Protein AF-A0AAW1VYG6-F1 (afdb_monomer)

Solvent-accessible surface area (backbone atoms only — not comparable to full-atom values): 9161 Å² total; per-residue (Å²): 131,72,66,64,63,58,52,51,53,51,52,50,54,52,51,53,52,52,50,55,51,51,51,52,52,52,52,52,50,51,49,54,49,52,49,48,55,53,50,61,70,65,59,76,84,79,87,82,57,69,70,41,44,26,28,38,59,60,80,78,83,71,94,65,103,61,84,87,72,86,50,67,44,64,78,25,36,27,68,44,74,46,96,87,47,39,30,31,33,32,31,88,90,73,77,43,76,45,81,42,58,48,86,50,46,41,84,53,77,79,78,84,76,74,89,82,67,82,88,76,84,82,69,95,68,80,89,72,80,78,76,87,74,80,80,81,76,83,73,87,76,134

Structure (mmCIF, N/CA/C/O backbone):
data_AF-A0AAW1VYG6-F1
#
_entry.id   AF-A0AAW1VYG6-F1
#
loop_
_atom_site.group_PDB
_atom_site.id
_atom_site.type_symbol
_atom_site.label_atom_id
_atom_site.label_alt_id
_atom_site.label_comp_id
_atom_site.label_asym_id
_atom_site.label_entity_id
_atom_site.label_seq_id
_atom_site.pdbx_PDB_ins_code
_atom_site.Cartn_x
_atom_site.Cartn_y
_atom_site.Cartn_z
_atom_site.occupancy
_atom_site.B_iso_or_equiv
_atom_site.auth_seq_id
_atom_site.auth_comp_id
_atom_site.auth_asym_id
_atom_site.auth_atom_id
_atom_site.pdbx_PDB_model_num
ATOM 1 N N . MET A 1 1 ? 36.679 12.808 -52.267 1.00 58.25 1 MET A N 1
ATOM 2 C CA . MET A 1 1 ? 36.062 12.408 -50.982 1.00 58.25 1 MET A CA 1
ATOM 3 C C . MET A 1 1 ? 34.863 11.535 -51.309 1.00 58.25 1 MET A C 1
ATOM 5 O O . MET A 1 1 ? 34.064 11.954 -52.135 1.00 58.25 1 MET A O 1
ATOM 9 N N . ASN A 1 2 ? 34.790 10.317 -50.770 1.00 72.44 2 ASN A N 1
ATOM 10 C CA . ASN A 1 2 ? 33.754 9.347 -51.134 1.00 72.44 2 ASN A CA 1
ATOM 11 C C . ASN A 1 2 ? 32.490 9.611 -50.296 1.00 72.44 2 ASN A C 1
ATOM 13 O O . ASN A 1 2 ? 32.411 9.189 -49.144 1.00 72.44 2 ASN A O 1
ATOM 17 N N . MET A 1 3 ? 31.574 10.424 -50.830 1.00 75.06 3 MET A N 1
ATOM 18 C CA . MET A 1 3 ? 30.418 10.941 -50.082 1.00 75.06 3 MET A CA 1
ATOM 19 C C . MET A 1 3 ? 29.417 9.847 -49.688 1.00 75.06 3 MET A C 1
ATOM 21 O O . MET A 1 3 ? 28.780 9.965 -48.642 1.00 75.06 3 MET A O 1
ATOM 25 N N . ASP A 1 4 ? 29.339 8.766 -50.462 1.00 81.69 4 ASP A N 1
ATOM 26 C CA . ASP A 1 4 ? 28.385 7.677 -50.233 1.00 81.69 4 ASP A CA 1
ATOM 27 C C . ASP A 1 4 ? 28.747 6.855 -48.985 1.00 81.69 4 ASP A C 1
ATOM 29 O O . ASP A 1 4 ? 27.894 6.606 -48.133 1.00 81.69 4 ASP A O 1
ATOM 33 N N . ALA A 1 5 ? 30.038 6.563 -48.784 1.00 87.19 5 ALA A N 1
ATOM 34 C CA . ALA A 1 5 ? 30.531 5.846 -47.603 1.00 87.19 5 ALA A CA 1
ATOM 35 C C . ALA A 1 5 ? 30.259 6.605 -46.287 1.00 87.19 5 ALA A C 1
ATOM 37 O O . ALA A 1 5 ? 29.929 6.007 -45.263 1.00 87.19 5 ALA A O 1
ATOM 38 N N . ALA A 1 6 ? 30.348 7.940 -46.310 1.00 86.88 6 ALA A N 1
ATOM 39 C CA . ALA A 1 6 ? 30.023 8.772 -45.151 1.00 86.88 6 ALA A CA 1
ATOM 40 C C . ALA A 1 6 ? 28.515 8.762 -44.827 1.00 86.88 6 ALA A C 1
ATOM 42 O O . ALA A 1 6 ? 28.128 8.857 -43.659 1.00 86.88 6 ALA A O 1
ATOM 43 N N . GLY A 1 7 ? 27.661 8.639 -45.849 1.00 90.25 7 GLY A N 1
ATOM 44 C CA . GLY A 1 7 ? 26.214 8.489 -45.688 1.00 90.25 7 GLY A CA 1
ATOM 45 C C . GLY A 1 7 ? 25.833 7.146 -45.061 1.00 90.25 7 GLY A C 1
ATOM 46 O O . GLY A 1 7 ? 25.035 7.112 -44.121 1.00 90.25 7 GLY A O 1
ATOM 47 N N . GLU A 1 8 ? 26.448 6.057 -45.524 1.00 91.25 8 GLU A N 1
ATOM 48 C CA . GLU A 1 8 ? 26.250 4.713 -44.967 1.00 91.25 8 GLU A CA 1
ATOM 49 C C . GLU A 1 8 ? 26.691 4.630 -43.503 1.00 91.25 8 GLU A C 1
ATOM 51 O O . GLU A 1 8 ? 25.931 4.153 -42.658 1.00 91.25 8 GLU A O 1
ATOM 56 N N . GLN A 1 9 ? 27.862 5.184 -43.171 1.00 91.06 9 GLN A N 1
ATOM 57 C CA . GLN A 1 9 ? 28.352 5.224 -41.793 1.00 91.06 9 GLN A CA 1
ATOM 58 C C . GLN A 1 9 ? 27.391 5.980 -40.861 1.00 91.06 9 GLN A C 1
ATOM 60 O O . GLN A 1 9 ? 27.106 5.514 -39.759 1.00 91.06 9 GLN A O 1
ATOM 65 N N . ARG A 1 10 ? 26.833 7.115 -41.304 1.00 92.38 10 ARG A N 1
ATOM 66 C CA . ARG A 1 10 ? 25.835 7.861 -40.519 1.00 92.38 10 ARG A CA 1
ATOM 67 C C . ARG A 1 10 ? 24.559 7.048 -40.301 1.00 92.38 10 ARG A C 1
ATOM 69 O O . ARG A 1 10 ? 23.988 7.094 -39.215 1.00 92.38 10 ARG A O 1
ATOM 76 N N . LYS A 1 11 ? 24.102 6.314 -41.319 1.00 94.00 11 LYS A N 1
ATOM 77 C CA . LYS A 1 11 ? 22.914 5.456 -41.212 1.00 94.00 11 LYS A CA 1
ATOM 78 C C . LYS A 1 11 ? 23.128 4.328 -40.199 1.00 94.00 11 LYS A C 1
ATOM 80 O O . LYS A 1 11 ? 22.225 4.061 -39.412 1.00 94.00 11 LYS A O 1
ATOM 85 N N . LEU A 1 12 ? 24.315 3.720 -40.187 1.00 94.12 12 LEU A N 1
ATOM 86 C CA . LEU A 1 12 ? 24.685 2.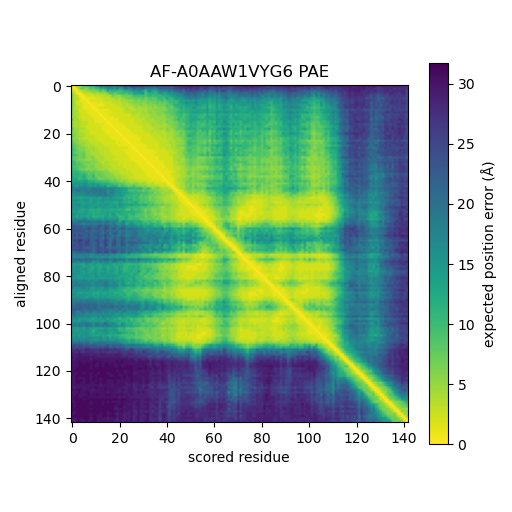704 -39.197 1.00 94.12 12 LEU A CA 1
ATOM 87 C C . LEU A 1 12 ? 24.680 3.279 -37.775 1.00 94.12 12 LEU A C 1
ATOM 89 O O . LEU A 1 12 ? 24.022 2.720 -36.906 1.00 94.12 12 LEU A O 1
ATOM 93 N N . GLN A 1 13 ? 25.291 4.449 -37.565 1.00 93.75 13 GLN A N 1
ATOM 94 C CA . GLN A 1 13 ? 25.298 5.122 -36.258 1.00 93.75 13 GLN A CA 1
ATOM 95 C C . GLN A 1 13 ? 23.889 5.442 -35.739 1.00 93.75 13 GLN A C 1
ATOM 97 O O . GLN A 1 13 ? 23.619 5.308 -34.549 1.00 93.75 13 GLN A O 1
ATOM 102 N N . LEU A 1 14 ? 22.974 5.869 -36.616 1.00 95.38 14 LEU A N 1
ATOM 103 C CA . LEU A 1 14 ? 21.582 6.120 -36.228 1.00 95.38 14 LEU A CA 1
ATOM 104 C C . LEU A 1 14 ? 20.860 4.830 -35.823 1.00 95.38 14 LEU A C 1
ATOM 106 O O . LEU A 1 14 ? 20.111 4.838 -34.850 1.00 95.38 14 LEU A O 1
ATOM 110 N N . ASN A 1 15 ? 21.111 3.731 -36.536 1.00 95.56 15 ASN A N 1
ATOM 111 C CA . ASN A 1 15 ? 20.522 2.434 -36.217 1.00 95.56 15 ASN A CA 1
ATOM 112 C C . ASN A 1 15 ? 21.045 1.886 -34.878 1.00 95.56 15 ASN A C 1
ATOM 114 O O . ASN A 1 15 ? 20.259 1.398 -34.073 1.00 95.56 15 ASN A O 1
ATOM 118 N N . GLU A 1 16 ? 22.345 2.037 -34.608 1.00 94.50 16 GLU A N 1
ATOM 119 C CA . GLU A 1 16 ? 22.951 1.689 -33.314 1.00 94.50 16 GLU A CA 1
ATOM 120 C C . GLU A 1 16 ? 22.322 2.486 -32.160 1.00 94.50 16 GLU A C 1
ATOM 122 O O . GLU A 1 16 ? 22.005 1.926 -31.112 1.00 94.50 16 GLU A O 1
ATOM 127 N N . LEU A 1 17 ? 22.088 3.792 -32.345 1.00 96.19 17 LEU A N 1
ATOM 128 C CA . LEU A 1 17 ? 21.421 4.618 -31.334 1.00 96.19 17 LEU A CA 1
ATOM 129 C C . LEU A 1 17 ? 19.989 4.147 -31.058 1.00 96.19 17 LEU A C 1
ATOM 131 O O . LEU A 1 17 ? 19.572 4.096 -29.899 1.00 96.19 17 LEU A O 1
ATOM 135 N N . GLU A 1 18 ? 19.238 3.800 -32.101 1.00 95.50 18 GLU A N 1
ATOM 136 C CA . GLU A 1 18 ? 17.866 3.312 -31.952 1.00 95.50 18 GLU A CA 1
ATOM 137 C C . GLU A 1 18 ? 17.814 1.956 -31.234 1.00 95.50 18 GLU A C 1
ATOM 139 O O . GLU A 1 18 ? 16.968 1.753 -30.360 1.00 95.50 18 GLU A O 1
ATOM 144 N N . GLU A 1 19 ? 18.764 1.063 -31.512 1.00 96.19 19 GLU A N 1
ATOM 145 C CA . GLU A 1 19 ? 18.915 -0.210 -30.802 1.00 96.19 19 GLU A CA 1
ATOM 146 C C . GLU A 1 19 ? 19.204 0.006 -29.307 1.00 96.19 19 GLU A C 1
ATOM 148 O O . GLU A 1 19 ? 18.484 -0.525 -28.459 1.00 96.19 19 GLU A O 1
ATOM 153 N N . ILE A 1 20 ? 20.148 0.892 -28.967 1.00 96.25 20 ILE A N 1
ATOM 154 C CA . ILE A 1 20 ? 20.466 1.243 -27.570 1.00 96.25 20 ILE A CA 1
ATOM 155 C C . ILE A 1 20 ? 19.235 1.799 -26.837 1.00 96.25 20 ILE A C 1
ATOM 157 O O . ILE A 1 20 ? 18.992 1.481 -25.667 1.00 96.25 20 ILE A O 1
ATOM 161 N N . HIS A 1 21 ? 18.447 2.644 -27.505 1.00 97.56 21 HIS A N 1
ATOM 162 C CA . HIS A 1 21 ? 17.220 3.190 -26.930 1.00 97.56 21 HIS A CA 1
ATOM 163 C C . HIS A 1 21 ? 16.191 2.087 -26.662 1.00 97.56 21 HIS A C 1
ATOM 165 O O . HIS A 1 21 ? 15.628 2.024 -25.563 1.00 97.56 21 HIS A O 1
ATOM 171 N N . ASN A 1 22 ? 15.965 1.206 -27.636 1.00 97.06 22 ASN A N 1
ATOM 172 C CA . ASN A 1 22 ? 15.024 0.096 -27.512 1.00 97.06 22 ASN A CA 1
ATOM 173 C C . ASN A 1 22 ? 15.425 -0.857 -26.381 1.00 97.06 22 ASN A C 1
ATOM 175 O O . ASN A 1 22 ? 14.587 -1.191 -25.537 1.00 97.06 22 ASN A O 1
ATOM 179 N N . ASP A 1 23 ? 16.709 -1.188 -26.276 1.00 97.00 23 ASP A N 1
ATOM 180 C CA . ASP A 1 23 ? 17.246 -2.020 -25.199 1.00 97.00 23 ASP A CA 1
ATOM 181 C C . ASP A 1 23 ? 17.041 -1.391 -23.818 1.00 97.00 23 ASP A C 1
ATOM 183 O O . ASP A 1 23 ? 16.659 -2.075 -22.859 1.00 97.00 23 ASP A O 1
ATOM 187 N N . ALA A 1 24 ? 17.244 -0.076 -23.697 1.00 97.56 24 ALA A N 1
ATOM 188 C CA . ALA A 1 24 ? 17.004 0.649 -22.453 1.00 97.56 24 ALA A CA 1
ATOM 189 C C . ALA A 1 24 ? 15.516 0.625 -22.056 1.00 97.56 24 ALA A C 1
ATOM 191 O O . ALA A 1 24 ? 15.187 0.420 -20.877 1.00 97.56 24 ALA A O 1
ATOM 192 N N . TYR A 1 25 ? 14.605 0.797 -23.018 1.00 97.31 25 TYR A N 1
ATOM 193 C CA . TYR A 1 25 ? 13.163 0.727 -22.771 1.00 97.31 25 TYR A CA 1
ATOM 194 C C . TYR A 1 25 ? 12.715 -0.676 -22.364 1.00 97.31 25 TYR A C 1
ATOM 196 O O . TYR A 1 25 ? 12.001 -0.817 -21.363 1.00 97.31 25 TYR A O 1
ATOM 204 N N . GLU A 1 26 ? 13.162 -1.704 -23.082 1.00 97.19 26 GLU A N 1
ATOM 205 C CA . GLU A 1 26 ? 12.860 -3.102 -22.773 1.00 97.19 26 GLU A CA 1
ATOM 206 C C . GLU A 1 26 ? 13.409 -3.494 -21.395 1.00 97.19 26 GLU A C 1
ATOM 208 O O . GLU A 1 26 ? 12.669 -3.997 -20.542 1.00 97.19 26 GLU A O 1
ATOM 213 N N . SER A 1 27 ? 14.660 -3.138 -21.098 1.00 97.06 27 SER A N 1
ATOM 214 C CA . SER A 1 27 ? 15.279 -3.374 -19.787 1.00 97.06 27 SER A CA 1
ATOM 215 C C . SER A 1 27 ? 14.521 -2.680 -18.649 1.00 97.06 27 SER A C 1
ATOM 217 O O . SER A 1 27 ? 14.264 -3.282 -17.599 1.00 97.06 27 SER A O 1
ATOM 219 N N . SER A 1 28 ? 14.103 -1.427 -18.853 1.00 97.38 28 SER A N 1
ATOM 220 C CA . SER A 1 28 ? 13.296 -0.672 -17.885 1.00 97.38 2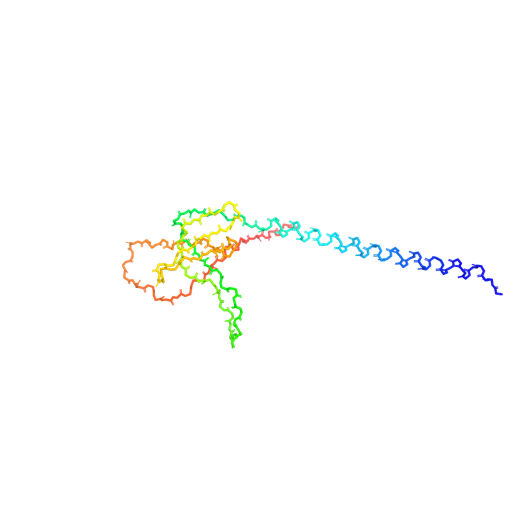8 SER A CA 1
ATOM 221 C C . SER A 1 28 ? 11.925 -1.314 -17.659 1.00 97.38 28 SER A C 1
ATOM 223 O O . SER A 1 28 ? 11.473 -1.432 -16.512 1.00 97.38 28 SER A O 1
ATOM 225 N N . ARG A 1 29 ? 11.268 -1.769 -18.734 1.00 97.75 29 ARG A N 1
ATOM 226 C CA . ARG A 1 29 ? 9.973 -2.460 -18.672 1.00 97.75 29 ARG A CA 1
ATOM 227 C C . ARG A 1 29 ? 10.089 -3.752 -17.868 1.00 97.75 29 ARG A C 1
ATOM 229 O O . ARG A 1 29 ? 9.337 -3.932 -16.907 1.00 97.75 29 ARG A O 1
ATOM 236 N N . ILE A 1 30 ? 11.089 -4.574 -18.180 1.00 97.25 30 ILE A N 1
ATOM 237 C CA . ILE A 1 30 ? 11.372 -5.835 -17.484 1.00 97.25 30 ILE A CA 1
ATOM 238 C C . ILE A 1 30 ? 11.656 -5.587 -15.998 1.00 97.25 30 ILE A C 1
ATOM 240 O O . ILE A 1 30 ? 11.134 -6.300 -15.139 1.00 97.25 30 ILE A O 1
ATOM 244 N N . TYR A 1 31 ? 12.458 -4.575 -15.661 1.00 96.88 31 TYR A N 1
ATOM 245 C CA . TYR A 1 31 ? 12.768 -4.261 -14.265 1.00 96.88 31 TYR A CA 1
ATOM 246 C C . TYR A 1 31 ? 11.517 -3.868 -13.466 1.00 96.88 31 TYR A C 1
ATOM 248 O O . TYR A 1 31 ? 11.292 -4.375 -12.360 1.00 96.88 31 TYR A O 1
ATOM 256 N N . LYS A 1 32 ? 10.675 -2.993 -14.029 1.00 97.25 32 LYS A N 1
ATOM 257 C CA . LYS A 1 32 ? 9.412 -2.571 -13.403 1.00 97.25 32 LYS A CA 1
ATOM 258 C C . LYS A 1 32 ? 8.469 -3.752 -13.211 1.00 97.25 32 LYS A C 1
ATOM 260 O O . LYS A 1 32 ? 7.881 -3.889 -12.139 1.00 97.25 32 LYS A O 1
ATOM 265 N N . GLU A 1 33 ? 8.361 -4.621 -14.208 1.00 97.31 33 GLU A N 1
ATOM 266 C CA . GLU A 1 33 ? 7.512 -5.808 -14.142 1.00 97.31 33 GLU A CA 1
ATOM 267 C C . GLU A 1 33 ? 7.999 -6.801 -13.082 1.00 97.31 33 GLU A C 1
ATOM 269 O O . GLU A 1 33 ? 7.224 -7.195 -12.209 1.00 97.31 33 GLU A O 1
ATOM 274 N N . LYS A 1 34 ? 9.297 -7.129 -13.068 1.00 96.81 34 LYS A N 1
ATOM 275 C CA . LYS A 1 34 ? 9.900 -7.997 -12.041 1.00 96.81 34 LYS A CA 1
ATOM 276 C C . LYS A 1 34 ? 9.681 -7.440 -10.637 1.00 96.81 34 LYS A C 1
ATOM 278 O O . LYS A 1 34 ? 9.297 -8.180 -9.730 1.00 96.81 34 LYS A O 1
ATOM 283 N N . THR A 1 35 ? 9.877 -6.133 -10.471 1.00 95.69 35 THR A N 1
ATOM 284 C CA . THR A 1 35 ? 9.672 -5.445 -9.192 1.00 95.69 35 THR A CA 1
ATOM 285 C C . THR A 1 35 ? 8.208 -5.496 -8.764 1.00 95.69 35 THR A C 1
ATOM 287 O O . THR A 1 35 ? 7.931 -5.796 -7.605 1.00 95.69 35 THR A O 1
ATOM 290 N N . LYS A 1 36 ? 7.264 -5.269 -9.687 1.00 96.25 36 LYS A N 1
ATOM 291 C CA . LYS A 1 36 ? 5.824 -5.377 -9.423 1.00 96.25 36 LYS A CA 1
ATOM 292 C C . LYS A 1 36 ? 5.444 -6.793 -8.995 1.00 96.25 36 LYS A C 1
ATOM 294 O O . LYS A 1 36 ? 4.824 -6.961 -7.953 1.00 96.25 36 LYS A O 1
ATOM 299 N N . VAL A 1 37 ? 5.874 -7.812 -9.739 1.00 95.56 37 VAL A N 1
ATOM 300 C CA . VAL A 1 37 ? 5.587 -9.219 -9.415 1.00 95.56 37 VAL A CA 1
ATOM 301 C C . VAL A 1 37 ? 6.152 -9.592 -8.045 1.00 95.56 37 VAL A C 1
ATOM 303 O O . VAL A 1 37 ? 5.482 -10.260 -7.260 1.00 95.56 37 VAL A O 1
ATOM 306 N N . PHE A 1 38 ? 7.377 -9.166 -7.736 1.00 94.44 38 PHE A N 1
ATOM 307 C CA . PHE A 1 38 ? 7.979 -9.399 -6.425 1.00 94.44 38 PHE A CA 1
ATOM 308 C C . PHE A 1 38 ? 7.219 -8.672 -5.308 1.00 94.44 38 PHE A C 1
ATOM 310 O O . PHE A 1 38 ? 6.932 -9.270 -4.272 1.00 94.44 38 PHE A O 1
ATOM 317 N N . HIS A 1 39 ? 6.845 -7.411 -5.531 1.00 90.56 39 HIS A N 1
ATOM 318 C CA . HIS A 1 39 ? 6.042 -6.636 -4.592 1.00 90.56 39 HIS A CA 1
ATOM 319 C C . HIS A 1 39 ? 4.697 -7.314 -4.317 1.00 90.56 39 HIS A C 1
ATOM 321 O O . HIS A 1 39 ? 4.390 -7.586 -3.159 1.00 90.56 39 HIS A O 1
ATOM 327 N N . ASP A 1 40 ? 3.952 -7.667 -5.364 1.00 90.00 40 ASP A N 1
ATOM 328 C CA . ASP A 1 40 ? 2.630 -8.288 -5.266 1.00 90.00 40 ASP A CA 1
ATOM 329 C C . ASP A 1 40 ? 2.689 -9.642 -4.543 1.00 90.00 40 ASP A C 1
ATOM 331 O O . ASP A 1 40 ? 1.817 -9.946 -3.727 1.00 90.00 40 ASP A O 1
ATOM 335 N N . LYS A 1 41 ? 3.757 -10.427 -4.758 1.00 90.31 41 LYS A N 1
ATOM 336 C CA . LYS A 1 41 ? 4.014 -11.674 -4.014 1.00 90.31 41 LYS A CA 1
ATOM 337 C C . LYS A 1 41 ? 4.243 -11.442 -2.517 1.00 90.31 41 LYS A C 1
ATOM 339 O O . LYS A 1 41 ? 3.888 -12.300 -1.714 1.00 90.31 41 LYS A O 1
ATOM 344 N N . MET A 1 42 ? 4.836 -10.312 -2.129 1.00 85.94 42 MET A N 1
ATOM 345 C CA . MET A 1 42 ? 5.101 -9.973 -0.725 1.00 85.94 42 MET A CA 1
ATOM 346 C C . MET A 1 42 ? 3.910 -9.326 -0.007 1.00 85.94 42 MET A C 1
ATOM 348 O O . MET A 1 42 ? 3.950 -9.181 1.220 1.00 85.94 42 MET A O 1
ATOM 352 N N . ILE A 1 43 ? 2.854 -8.920 -0.721 1.00 83.12 43 ILE A N 1
ATOM 353 C CA . ILE A 1 43 ? 1.656 -8.357 -0.090 1.00 83.12 43 ILE A CA 1
ATOM 354 C C . ILE A 1 43 ? 0.946 -9.466 0.697 1.00 83.12 43 ILE A C 1
ATOM 356 O O . ILE A 1 43 ? 0.207 -10.289 0.158 1.00 83.12 43 ILE A O 1
ATOM 360 N N . LEU A 1 44 ? 1.144 -9.465 2.017 1.00 80.69 44 LEU A N 1
ATOM 361 C CA . LEU A 1 44 ? 0.440 -10.365 2.924 1.00 80.69 44 LEU A CA 1
ATOM 362 C C . LEU A 1 44 ? -1.044 -9.990 2.983 1.00 80.69 44 LEU A C 1
ATOM 364 O O . LEU A 1 44 ? -1.411 -8.911 3.461 1.00 80.69 44 LEU A O 1
ATOM 368 N N . ARG A 1 45 ? -1.907 -10.908 2.534 1.00 79.94 45 ARG A N 1
ATOM 369 C CA . ARG A 1 45 ? -3.360 -10.778 2.681 1.00 79.94 45 ARG A CA 1
ATOM 370 C C . ARG A 1 45 ? -3.723 -10.923 4.155 1.00 79.94 45 ARG A C 1
ATOM 372 O O . ARG A 1 45 ? -3.516 -11.972 4.756 1.00 79.94 45 ARG A O 1
ATOM 379 N N . LYS A 1 46 ? -4.255 -9.852 4.739 1.00 84.00 46 LYS A N 1
ATOM 380 C CA . LYS A 1 46 ? -4.753 -9.841 6.116 1.00 84.00 46 LYS A CA 1
ATOM 381 C C . LYS A 1 46 ? -6.252 -10.101 6.082 1.00 84.00 46 LYS A C 1
ATOM 383 O O . LYS A 1 46 ? -6.989 -9.325 5.479 1.00 84.00 46 LYS A O 1
ATOM 388 N N . THR A 1 47 ? -6.690 -11.177 6.718 1.00 87.1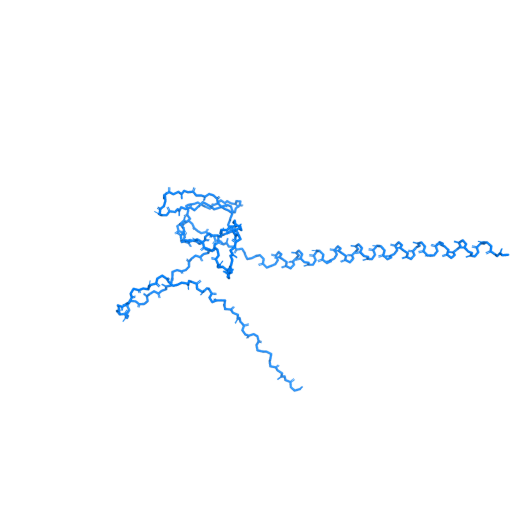2 47 THR A N 1
ATOM 389 C CA . THR A 1 47 ? -8.108 -11.437 6.973 1.00 87.12 47 THR A CA 1
ATOM 390 C C . THR A 1 47 ? -8.474 -10.850 8.325 1.00 87.12 47 THR A C 1
ATOM 392 O O . THR A 1 47 ? -7.760 -11.055 9.307 1.00 87.12 47 THR A O 1
ATOM 395 N N . PHE A 1 48 ? -9.574 -10.111 8.364 1.00 89.62 48 PHE A N 1
ATOM 396 C CA . PHE A 1 48 ? -10.070 -9.469 9.570 1.00 89.62 48 PHE A CA 1
ATOM 397 C C . PHE A 1 48 ? -11.452 -10.012 9.906 1.00 89.62 48 PHE A C 1
ATOM 399 O O . PHE A 1 48 ? -12.261 -10.231 9.004 1.00 89.62 48 PHE A O 1
ATOM 406 N N . VAL A 1 49 ? -11.711 -10.205 11.196 1.00 91.19 49 VAL A N 1
ATOM 407 C CA . VAL A 1 49 ? -13.009 -10.653 11.713 1.00 91.19 49 VAL A CA 1
ATOM 408 C C . VAL A 1 49 ? -13.620 -9.535 12.555 1.00 91.19 49 VAL A C 1
ATOM 410 O O . VAL A 1 49 ? -12.903 -8.782 13.219 1.00 91.19 49 VAL A O 1
ATOM 413 N N . VAL A 1 50 ? -14.945 -9.407 12.518 1.00 93.31 50 VAL A N 1
ATOM 414 C CA . VAL A 1 50 ? -15.682 -8.481 13.389 1.00 93.31 50 VAL A CA 1
ATOM 415 C C . VAL A 1 50 ? -15.423 -8.838 14.858 1.00 93.31 50 VAL A C 1
ATOM 417 O O . VAL A 1 50 ? -15.370 -10.011 15.216 1.00 93.31 50 VAL A O 1
ATOM 420 N N . GLY A 1 51 ? -15.202 -7.831 15.703 1.00 91.50 51 GLY A N 1
ATOM 421 C CA . GLY A 1 51 ? -14.835 -7.993 17.114 1.00 91.50 51 GLY A CA 1
ATOM 422 C C . GLY A 1 51 ? -13.333 -8.168 17.376 1.00 91.50 51 GLY A C 1
ATOM 423 O O . GLY A 1 51 ? -12.904 -8.151 18.528 1.00 91.50 51 GLY A O 1
ATOM 424 N N . GLN A 1 52 ? -12.498 -8.294 16.339 1.00 91.94 52 GLN A N 1
ATOM 425 C CA . GLN A 1 52 ? -11.050 -8.435 16.507 1.00 91.94 52 GLN A CA 1
ATOM 426 C C . GLN A 1 52 ? -10.390 -7.112 16.930 1.00 91.94 52 GLN A C 1
ATOM 428 O O . GLN A 1 52 ? -10.698 -6.050 16.384 1.00 91.94 52 GLN A O 1
ATOM 433 N N . LYS A 1 53 ? -9.414 -7.183 17.849 1.00 92.69 53 LYS A N 1
ATOM 434 C CA . LYS A 1 53 ? -8.563 -6.041 18.218 1.00 92.69 53 LYS A CA 1
ATOM 435 C C . LYS A 1 53 ? -7.452 -5.818 17.187 1.00 92.69 53 LYS A C 1
ATOM 437 O O . LYS A 1 53 ? -6.725 -6.742 16.813 1.00 92.69 53 LYS A O 1
ATOM 442 N N . VAL A 1 54 ? -7.275 -4.574 16.753 1.00 92.88 54 VAL A N 1
ATOM 443 C CA . VAL A 1 54 ? -6.282 -4.174 15.746 1.00 92.88 54 VAL A CA 1
ATOM 444 C C . VAL A 1 54 ? -5.569 -2.879 16.109 1.00 92.88 54 VAL A C 1
ATOM 446 O O . VAL A 1 54 ? -6.128 -2.008 16.760 1.00 92.88 54 VAL A O 1
ATOM 449 N N . LEU A 1 55 ? -4.330 -2.738 15.646 1.00 92.50 55 LEU A N 1
ATOM 450 C CA . LEU A 1 55 ? -3.549 -1.507 15.705 1.00 92.50 55 LEU A CA 1
ATOM 451 C C . LEU A 1 55 ? -3.687 -0.723 14.399 1.00 92.50 55 LEU A C 1
ATOM 453 O O . LEU A 1 55 ? -3.599 -1.304 13.313 1.00 92.50 55 LEU A O 1
ATOM 457 N N . LEU A 1 56 ? -3.803 0.602 14.498 1.00 92.25 56 LEU A N 1
ATOM 458 C CA . LEU A 1 56 ? -3.881 1.508 13.349 1.00 92.25 56 LEU A CA 1
ATOM 459 C C . LEU A 1 56 ? -2.547 2.221 13.094 1.00 92.25 56 LEU A C 1
ATOM 461 O O . LEU A 1 56 ? -1.952 2.797 14.003 1.00 92.25 56 LEU A O 1
ATOM 465 N N . PHE A 1 57 ? -2.102 2.276 11.839 1.00 89.88 57 PHE A N 1
ATOM 466 C CA . PHE A 1 57 ? -0.926 3.060 11.457 1.00 89.88 57 PHE A CA 1
ATOM 467 C C . PHE A 1 57 ? -1.237 4.556 11.247 1.00 89.88 57 PHE A C 1
ATOM 469 O O . PHE A 1 57 ? -2.048 4.929 10.384 1.00 89.88 57 PHE A O 1
ATOM 476 N N . HIS A 1 58 ? -0.539 5.438 11.973 1.00 86.81 58 HIS A N 1
ATOM 477 C CA . HIS A 1 58 ? -0.638 6.892 11.806 1.00 86.81 58 HIS A CA 1
ATOM 478 C C . HIS A 1 58 ? 0.312 7.418 10.714 1.00 86.81 58 HIS A C 1
ATOM 480 O O . HIS A 1 58 ? 1.520 7.544 10.923 1.00 86.81 58 HIS 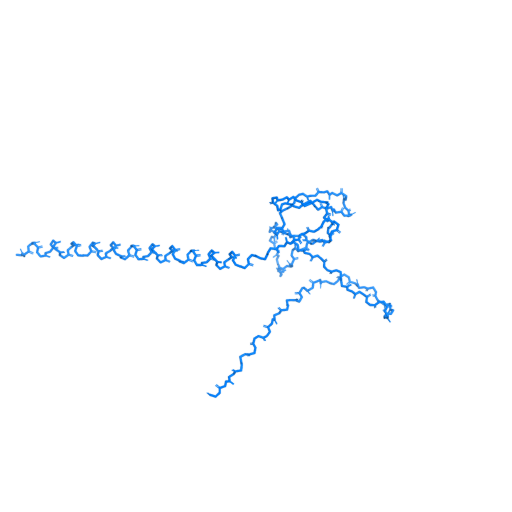A O 1
ATOM 486 N N . SER A 1 59 ? -0.240 7.771 9.547 1.00 79.44 59 SER A N 1
ATOM 487 C CA . SER A 1 59 ? 0.537 8.174 8.364 1.00 79.44 59 SER A CA 1
ATOM 488 C C . SER A 1 59 ? 1.121 9.589 8.422 1.00 79.44 59 SER A C 1
ATOM 490 O O . SER A 1 59 ? 2.079 9.867 7.709 1.00 79.44 59 SER A O 1
ATOM 492 N N . ARG A 1 60 ? 0.585 10.501 9.249 1.00 79.12 60 ARG A N 1
ATOM 493 C CA . ARG A 1 60 ? 1.004 11.915 9.232 1.00 79.12 60 ARG A CA 1
ATOM 494 C C . ARG A 1 60 ? 2.439 12.053 9.738 1.00 79.12 60 ARG A C 1
ATOM 496 O O . ARG A 1 60 ? 2.724 11.813 10.914 1.00 79.12 60 ARG A O 1
ATOM 503 N N . LEU A 1 61 ? 3.361 12.421 8.852 1.00 68.38 61 LEU A N 1
ATOM 504 C CA . LEU A 1 61 ? 4.743 12.741 9.195 1.00 68.38 61 LEU A CA 1
ATOM 505 C C . LEU A 1 61 ? 4.763 14.039 10.008 1.00 68.38 61 LEU A C 1
ATOM 507 O O . LEU A 1 61 ? 4.458 15.104 9.490 1.00 68.38 61 LEU A O 1
ATOM 511 N N . LYS A 1 62 ? 5.095 13.942 11.297 1.00 70.19 62 LYS A N 1
ATOM 512 C CA . LYS A 1 62 ? 5.578 15.087 12.068 1.00 70.19 62 LYS A CA 1
ATOM 513 C C . LYS A 1 62 ? 7.101 15.015 12.055 1.00 70.19 62 LYS A C 1
ATOM 515 O O . LYS A 1 62 ? 7.646 13.927 12.262 1.00 70.19 62 LYS A O 1
ATOM 520 N N . LEU A 1 63 ? 7.761 16.130 11.753 1.00 73.00 63 LEU A N 1
ATOM 521 C CA . LEU A 1 63 ? 9.210 16.250 11.871 1.00 73.00 63 LEU A CA 1
ATOM 522 C C . LEU A 1 63 ? 9.543 16.161 13.365 1.00 73.00 63 LEU A C 1
ATOM 524 O O . LEU A 1 63 ? 9.096 16.997 14.145 1.00 73.00 63 LEU A O 1
ATOM 528 N N . PHE A 1 64 ? 10.235 15.100 13.779 1.00 69.94 64 PHE A N 1
ATOM 529 C CA . PHE A 1 64 ? 10.658 14.917 15.166 1.00 69.94 64 PHE A CA 1
ATOM 530 C C . PHE A 1 64 ? 12.173 15.145 15.251 1.00 69.94 64 PHE A C 1
ATOM 532 O O . PHE A 1 64 ? 12.890 14.545 14.451 1.00 69.94 64 PHE A O 1
ATOM 539 N N . PRO A 1 65 ? 12.682 15.932 16.217 1.00 77.12 65 PRO A N 1
ATOM 540 C CA . PRO A 1 65 ? 14.117 16.201 16.378 1.00 77.12 65 PRO A CA 1
ATOM 541 C C . PRO A 1 65 ? 14.900 15.018 16.998 1.00 77.12 65 PRO A C 1
ATOM 543 O O . PRO A 1 65 ? 15.919 15.213 17.647 1.00 77.12 65 PRO A O 1
ATOM 546 N N . GLY A 1 66 ? 14.421 13.778 16.847 1.00 81.38 66 GLY A N 1
ATOM 547 C CA . GLY A 1 66 ? 14.993 12.589 17.486 1.00 81.38 66 GLY A CA 1
ATOM 548 C C . GLY A 1 66 ? 14.634 11.287 16.767 1.00 81.38 66 GLY A C 1
ATOM 549 O O . GLY A 1 66 ? 14.136 11.294 15.641 1.00 81.38 66 GLY A O 1
ATOM 550 N N . LYS A 1 67 ? 14.875 10.138 17.414 1.00 79.50 67 LYS A N 1
ATOM 551 C CA . LYS A 1 67 ? 14.671 8.813 16.801 1.00 79.50 67 LYS A CA 1
ATOM 552 C C . LYS A 1 67 ? 13.203 8.576 16.426 1.00 79.50 67 LYS A C 1
ATOM 554 O O . LYS A 1 67 ? 12.295 8.764 17.238 1.00 79.50 67 LYS A O 1
ATOM 559 N N . LEU A 1 68 ? 12.977 8.089 15.205 1.00 71.81 68 LEU A N 1
ATOM 560 C CA . LEU A 1 68 ? 11.651 7.736 14.702 1.00 71.81 68 LEU A CA 1
ATOM 561 C C . LEU A 1 68 ? 11.031 6.629 15.575 1.00 71.81 68 LEU A C 1
ATOM 563 O O . LEU A 1 68 ? 11.547 5.514 15.638 1.00 71.81 68 LEU A O 1
ATOM 567 N N . ARG A 1 69 ? 9.916 6.925 16.254 1.00 71.81 69 ARG A N 1
ATOM 568 C CA . ARG A 1 69 ? 9.142 5.914 16.995 1.00 71.81 69 ARG A CA 1
ATOM 569 C C . ARG A 1 69 ? 8.163 5.190 16.070 1.00 71.81 69 ARG A C 1
ATOM 571 O O . ARG A 1 69 ? 7.683 5.764 15.090 1.00 71.81 69 ARG A O 1
ATOM 578 N N . SER A 1 70 ? 7.852 3.934 16.397 1.00 71.31 70 SER A N 1
ATOM 579 C CA . SER A 1 70 ? 6.809 3.164 15.715 1.00 71.31 70 SER A CA 1
ATOM 580 C C . SER A 1 70 ? 5.456 3.873 15.850 1.00 71.31 70 SER A C 1
ATOM 582 O O . SER A 1 70 ? 5.087 4.357 16.917 1.00 71.31 70 SER A O 1
ATOM 584 N N . ARG A 1 71 ? 4.723 3.979 14.737 1.00 83.44 71 ARG A N 1
ATOM 585 C CA . ARG A 1 71 ? 3.526 4.836 14.604 1.00 83.44 71 ARG A CA 1
ATOM 586 C C . ARG A 1 71 ? 2.212 4.063 14.703 1.00 83.44 71 ARG A C 1
ATOM 588 O O . ARG A 1 71 ? 1.198 4.480 14.145 1.00 83.44 71 ARG A O 1
ATOM 595 N N . TRP A 1 72 ? 2.253 2.913 15.364 1.00 90.62 72 TRP A N 1
ATOM 596 C CA . TRP A 1 72 ? 1.074 2.100 15.620 1.00 90.62 72 TRP A CA 1
ATOM 597 C C . TRP A 1 72 ? 0.333 2.679 16.818 1.00 90.62 72 TRP A C 1
ATOM 599 O O . TRP A 1 72 ? 0.886 2.804 17.909 1.00 90.62 72 TRP A O 1
ATOM 609 N N . VAL A 1 73 ? -0.907 3.076 16.586 1.00 87.62 73 VAL A N 1
ATOM 610 C CA . VAL A 1 73 ? -1.806 3.629 17.590 1.00 87.62 73 VAL A CA 1
ATOM 611 C C . VAL A 1 73 ? -2.753 2.521 18.009 1.00 87.62 73 VAL A C 1
ATOM 613 O O . VAL A 1 73 ? -3.295 1.881 17.118 1.00 87.62 73 VAL A O 1
ATOM 616 N N . GLY A 1 74 ? -2.902 2.361 19.331 1.00 85.38 74 GLY A N 1
ATOM 617 C CA . GLY A 1 74 ? -4.014 1.773 20.095 1.00 85.38 74 GLY A CA 1
ATOM 618 C C . GLY A 1 74 ? -4.648 0.453 19.628 1.00 85.38 74 GLY A C 1
ATOM 619 O O . GLY A 1 74 ? -4.775 0.213 18.438 1.00 85.38 74 GLY A O 1
ATOM 620 N N . PRO A 1 75 ? -5.129 -0.395 20.550 1.00 90.81 75 PRO A N 1
ATOM 621 C CA . PRO A 1 75 ? -6.092 -1.417 20.174 1.00 90.81 75 PRO A CA 1
ATOM 622 C C . PRO A 1 75 ? -7.427 -0.741 19.830 1.00 90.81 75 PRO A C 1
ATOM 624 O O . PRO A 1 75 ? -7.958 0.042 20.617 1.00 90.81 75 PRO A O 1
ATOM 627 N N . PHE A 1 76 ? -7.936 -1.031 18.643 1.00 92.88 76 PHE A N 1
ATOM 628 C CA . PHE A 1 76 ? -9.273 -0.680 18.177 1.00 92.88 76 PHE A CA 1
ATOM 629 C C . PHE A 1 76 ? -10.045 -1.963 17.903 1.00 92.88 76 PHE A C 1
ATOM 631 O O . PHE A 1 76 ? -9.439 -2.959 17.508 1.00 92.88 76 PHE A O 1
ATOM 638 N N . VAL A 1 77 ? -11.361 -1.938 18.074 1.00 94.06 77 VAL A N 1
ATOM 639 C CA . VAL A 1 77 ? -12.221 -3.092 17.788 1.00 94.06 77 VAL A CA 1
ATOM 640 C C . VAL A 1 77 ? -12.792 -2.947 16.387 1.00 94.06 77 VAL A C 1
ATOM 642 O O . VAL A 1 77 ? -13.234 -1.866 16.004 1.00 94.06 77 VAL A O 1
ATOM 645 N N . ILE A 1 78 ? -12.768 -4.016 15.597 1.00 94.62 78 ILE A N 1
ATOM 646 C CA . ILE A 1 78 ? -13.398 -4.015 14.275 1.00 94.62 78 ILE A CA 1
ATOM 647 C C . ILE A 1 78 ? -14.912 -4.140 14.430 1.00 94.62 78 ILE A C 1
ATOM 649 O O . ILE A 1 78 ? -15.391 -5.109 15.014 1.00 94.62 78 ILE A O 1
ATOM 653 N N . THR A 1 79 ? -15.655 -3.198 13.858 1.00 95.06 79 THR A N 1
ATOM 654 C CA . THR A 1 79 ? -17.125 -3.214 13.851 1.00 95.06 79 THR A CA 1
ATOM 655 C C . THR A 1 79 ? -17.656 -3.882 12.591 1.00 95.06 79 THR A C 1
ATOM 657 O O . THR A 1 79 ? -18.471 -4.787 12.684 1.00 95.06 79 THR A O 1
ATOM 660 N N . ASN A 1 80 ? -17.154 -3.489 11.417 1.00 93.88 80 ASN A N 1
ATOM 661 C CA . ASN A 1 80 ? -17.585 -4.036 10.130 1.00 93.88 80 ASN A CA 1
ATOM 662 C C . ASN A 1 80 ? -16.390 -4.241 9.195 1.00 93.88 80 ASN A C 1
ATOM 664 O O . ASN A 1 80 ? -15.446 -3.444 9.174 1.00 93.88 80 ASN A O 1
ATOM 668 N N . VAL A 1 81 ? -16.457 -5.292 8.377 1.00 93.00 81 VAL A N 1
ATOM 669 C CA . VAL A 1 81 ? -15.486 -5.573 7.313 1.00 93.00 81 VAL A CA 1
ATOM 670 C C . VAL A 1 81 ? -16.219 -5.557 5.985 1.00 93.00 81 VAL A C 1
ATOM 672 O O . VAL A 1 81 ? -17.171 -6.305 5.781 1.00 93.00 81 VAL A O 1
ATOM 675 N N . TYR A 1 82 ? -15.768 -4.705 5.073 1.00 91.94 82 TYR A N 1
ATOM 676 C CA . TYR A 1 82 ? -16.372 -4.592 3.758 1.00 91.94 82 TYR A CA 1
ATOM 677 C C . TYR A 1 82 ? -15.658 -5.481 2.730 1.00 91.94 82 TYR A C 1
ATOM 679 O O . TYR A 1 82 ? -14.432 -5.620 2.789 1.00 91.94 82 TYR A O 1
ATOM 687 N N . PRO A 1 83 ? -16.371 -5.993 1.707 1.00 87.00 83 PRO A N 1
ATOM 688 C CA . PRO A 1 83 ? -15.774 -6.841 0.670 1.00 87.00 83 PRO A CA 1
ATOM 689 C C . PRO A 1 83 ? -14.693 -6.122 -0.155 1.00 87.00 83 PRO A C 1
ATOM 691 O O . PRO A 1 83 ? -13.788 -6.760 -0.679 1.00 87.00 83 PRO A O 1
ATOM 694 N N . HIS A 1 84 ? -14.729 -4.785 -0.219 1.00 85.69 84 HIS A N 1
ATOM 695 C CA . HIS A 1 84 ? -13.720 -3.961 -0.895 1.00 85.69 84 HIS A CA 1
ATOM 696 C C . HIS A 1 84 ? -12.447 -3.711 -0.058 1.00 85.69 84 HIS A C 1
ATOM 698 O O . HIS A 1 84 ? -11.600 -2.910 -0.452 1.00 85.69 84 HIS A O 1
ATOM 704 N N . GLY A 1 85 ? -12.303 -4.344 1.114 1.00 85.50 85 GLY A N 1
ATOM 705 C CA . GLY A 1 85 ? -11.099 -4.254 1.951 1.00 85.50 85 GLY A CA 1
ATOM 706 C C . GLY A 1 85 ? -11.018 -3.023 2.862 1.00 85.50 85 GLY A C 1
ATOM 707 O O . GLY A 1 85 ? -10.008 -2.825 3.548 1.00 85.50 85 GLY A O 1
ATOM 708 N N . ALA A 1 86 ? -12.066 -2.194 2.904 1.00 91.25 86 ALA A N 1
ATOM 709 C CA . ALA A 1 86 ? -12.212 -1.213 3.972 1.00 91.25 86 ALA A CA 1
ATOM 710 C C . ALA A 1 86 ? -12.715 -1.895 5.247 1.00 91.25 86 ALA A C 1
ATOM 712 O O . ALA A 1 86 ? -13.504 -2.839 5.203 1.00 91.25 86 ALA A O 1
ATOM 713 N N . VAL A 1 87 ? -12.272 -1.380 6.384 1.00 94.25 87 VAL A N 1
ATOM 714 C CA . VAL A 1 87 ? -12.611 -1.886 7.709 1.00 94.25 87 VAL A CA 1
ATOM 715 C C . VAL A 1 87 ? -13.053 -0.707 8.563 1.00 94.25 87 VAL A C 1
ATOM 717 O O . VAL A 1 87 ? -12.377 0.325 8.606 1.00 94.25 87 VAL A O 1
ATOM 720 N N . GLU A 1 88 ? -14.191 -0.854 9.227 1.00 95.50 88 GLU A N 1
ATOM 721 C CA . GLU A 1 88 ? -14.631 0.073 10.261 1.00 95.50 88 GLU A CA 1
ATOM 722 C C . GLU A 1 88 ? -14.065 -0.347 11.605 1.00 95.50 88 GLU A C 1
ATOM 724 O O . GLU A 1 88 ? -14.225 -1.489 12.037 1.00 95.50 88 GLU A O 1
ATOM 729 N N . ILE A 1 89 ? -13.394 0.598 12.249 1.00 94.62 89 ILE A N 1
ATOM 730 C CA . ILE A 1 89 ? -12.796 0.423 13.563 1.00 94.62 89 ILE A CA 1
ATOM 731 C C . ILE A 1 89 ? -13.449 1.372 14.560 1.00 94.62 89 ILE A C 1
ATOM 733 O O . ILE A 1 89 ? -13.693 2.540 14.252 1.00 94.62 89 ILE A O 1
ATOM 737 N N . HIS A 1 90 ? 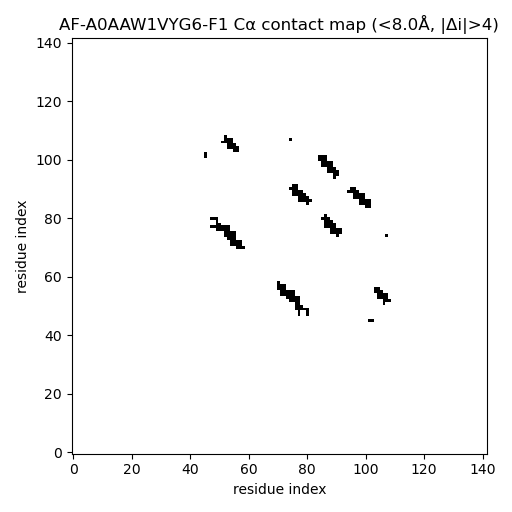-13.682 0.878 15.766 1.00 94.94 90 HIS A N 1
ATOM 738 C CA . HIS A 1 90 ? -14.216 1.625 16.895 1.00 94.94 90 HIS A CA 1
ATOM 739 C C . HIS A 1 90 ? -13.136 1.836 17.959 1.00 94.94 90 HIS A C 1
ATOM 741 O O . HIS A 1 90 ? -12.316 0.955 18.240 1.00 94.94 90 HIS A O 1
ATOM 747 N N . SER A 1 91 ? -13.108 3.049 18.509 1.00 92.38 91 SER A N 1
ATOM 748 C CA . SER A 1 91 ? -12.224 3.441 19.604 1.00 92.38 91 SER A CA 1
ATOM 749 C C . SER A 1 91 ? -12.982 3.443 20.924 1.00 92.38 91 SER A C 1
ATOM 751 O O . SER A 1 91 ? -13.749 4.369 21.176 1.00 92.38 91 SER A O 1
ATOM 753 N N . GLU A 1 92 ? -12.668 2.510 21.823 1.00 85.88 92 GLU A N 1
ATOM 754 C CA . GLU A 1 92 ? -13.253 2.459 23.175 1.00 85.88 92 GLU A CA 1
ATOM 755 C C . GLU A 1 92 ? -13.027 3.756 23.975 1.00 85.88 92 GLU A C 1
ATOM 757 O O . GLU A 1 92 ? -13.826 4.127 24.825 1.00 85.88 92 GLU A O 1
ATOM 762 N N . LYS A 1 93 ? -11.940 4.488 23.696 1.00 85.00 93 LYS A N 1
ATOM 763 C CA . LYS A 1 93 ? -11.557 5.686 24.466 1.00 85.00 93 LYS A CA 1
ATOM 764 C C . LYS A 1 93 ? -12.293 6.957 24.070 1.00 85.00 93 LYS A C 1
ATOM 766 O O . LYS A 1 93 ? -12.292 7.922 24.822 1.00 85.00 93 LYS A O 1
ATOM 771 N N . THR A 1 94 ? -12.763 7.029 22.832 1.00 84.69 94 THR A N 1
ATOM 772 C CA . THR A 1 94 ? -13.317 8.268 22.255 1.00 84.69 94 THR A CA 1
ATOM 773 C C . THR A 1 94 ? -14.711 8.040 21.692 1.00 84.69 94 THR A C 1
ATOM 775 O O . THR A 1 94 ? -15.311 8.987 21.203 1.00 84.69 94 THR A O 1
ATOM 778 N N . ASP A 1 95 ? -15.179 6.791 21.720 1.00 88.69 95 ASP A N 1
ATOM 779 C CA . ASP A 1 95 ? -16.439 6.332 21.144 1.00 88.69 95 ASP A CA 1
ATOM 780 C C . ASP A 1 95 ? -16.634 6.769 19.681 1.00 88.69 95 ASP A C 1
ATOM 782 O O . ASP A 1 95 ? -17.713 7.120 19.221 1.00 88.69 95 ASP A O 1
ATOM 786 N N . LYS A 1 96 ? -15.529 6.807 18.927 1.00 88.94 96 LYS A N 1
ATOM 787 C CA . LYS A 1 96 ? -15.517 7.212 17.517 1.00 88.94 96 LYS A CA 1
ATOM 788 C C . LYS A 1 96 ? -15.310 6.005 16.624 1.00 88.94 96 LYS A C 1
ATOM 790 O O . LYS A 1 96 ? -14.418 5.191 16.878 1.00 88.94 96 LYS A O 1
ATOM 795 N N . VAL A 1 97 ? -16.084 5.963 15.545 1.00 92.75 97 VAL A N 1
ATOM 796 C CA . VAL A 1 97 ? -15.949 4.989 14.463 1.00 92.75 97 VAL A CA 1
ATOM 797 C C . VAL A 1 97 ? -15.187 5.626 13.305 1.00 92.75 97 VAL A C 1
ATOM 799 O O . VAL A 1 97 ? -15.466 6.756 12.904 1.00 92.75 97 VAL A O 1
ATOM 802 N N . PHE A 1 98 ? -14.210 4.904 12.761 1.00 90.75 98 PHE A N 1
ATOM 803 C CA . PHE A 1 98 ? -13.428 5.334 11.607 1.00 90.75 98 PHE A CA 1
ATOM 804 C C . PHE A 1 98 ? -13.433 4.256 10.534 1.00 90.75 98 PHE A C 1
ATOM 806 O O . PHE A 1 98 ? -13.189 3.086 10.820 1.00 90.75 98 PHE A O 1
ATOM 813 N N . LYS A 1 99 ? -13.608 4.664 9.277 1.00 93.94 99 LYS A N 1
ATOM 814 C CA . LYS A 1 99 ? -13.416 3.791 8.119 1.00 93.94 99 LYS A CA 1
ATOM 815 C C . LYS A 1 99 ? -11.975 3.904 7.628 1.00 93.94 99 LYS A C 1
ATOM 817 O O . LYS A 1 99 ? -11.519 4.988 7.259 1.00 93.94 99 LYS A O 1
ATOM 822 N N . VAL A 1 100 ? -11.243 2.795 7.631 1.00 91.56 100 VAL A N 1
ATOM 823 C CA . VAL A 1 100 ? -9.827 2.741 7.239 1.00 91.56 100 VAL A CA 1
ATOM 824 C C . VAL A 1 100 ? -9.574 1.615 6.241 1.00 91.56 100 VAL A C 1
ATOM 826 O O . VAL A 1 100 ? -10.319 0.646 6.161 1.00 91.56 100 VAL A O 1
ATOM 829 N N . ASN A 1 101 ? -8.502 1.728 5.457 1.00 90.88 101 ASN A N 1
ATOM 830 C CA . ASN A 1 101 ? -8.064 0.641 4.582 1.00 90.88 101 ASN A CA 1
ATOM 831 C C . ASN A 1 101 ? -7.383 -0.459 5.421 1.00 90.88 101 ASN A C 1
ATOM 833 O O . ASN A 1 101 ? -6.493 -0.148 6.222 1.00 90.88 101 ASN A O 1
ATOM 837 N N . GLY A 1 102 ? -7.749 -1.728 5.205 1.00 88.00 102 GLY A N 1
ATOM 838 C CA . GLY A 1 102 ? -7.187 -2.883 5.913 1.00 88.00 102 GLY A CA 1
ATOM 839 C C . GLY A 1 102 ? -5.659 -3.009 5.830 1.00 88.00 102 GLY A C 1
ATOM 840 O O . GLY A 1 102 ? -5.032 -3.519 6.759 1.00 88.00 102 GLY A O 1
ATOM 841 N N . HIS A 1 103 ? -5.012 -2.459 4.794 1.00 87.12 103 HIS A N 1
ATOM 842 C CA . HIS A 1 103 ? -3.545 -2.425 4.704 1.00 87.12 103 HIS A CA 1
ATOM 843 C C . HIS A 1 103 ? -2.918 -1.702 5.915 1.00 87.12 103 HIS A C 1
ATOM 845 O O . HIS A 1 103 ? -1.906 -2.148 6.467 1.00 87.12 103 HIS A O 1
ATOM 851 N N . ARG A 1 104 ? -3.564 -0.636 6.404 1.00 89.56 104 ARG A N 1
ATOM 852 C CA . ARG A 1 104 ? -3.085 0.193 7.524 1.00 89.56 104 ARG A CA 1
ATOM 853 C C . ARG A 1 104 ? -3.357 -0.410 8.902 1.00 89.56 104 ARG A C 1
ATOM 855 O O . ARG A 1 104 ? -2.997 0.211 9.904 1.00 89.56 104 ARG A O 1
ATOM 862 N N . LEU A 1 105 ? -3.990 -1.579 8.950 1.00 91.25 105 LEU A N 1
ATOM 863 C CA . LEU A 1 105 ? -4.310 -2.293 10.174 1.00 91.25 105 LEU A CA 1
ATOM 864 C C . LEU A 1 105 ? -3.325 -3.433 10.419 1.00 91.25 105 LEU A C 1
ATOM 866 O O . LEU A 1 105 ? -2.812 -4.066 9.489 1.00 91.25 105 LEU A O 1
ATOM 870 N N . LYS A 1 106 ? -3.056 -3.709 11.690 1.00 91.12 106 LYS A N 1
ATOM 871 C CA . LYS A 1 106 ? -2.267 -4.862 12.127 1.00 91.12 106 LYS A CA 1
ATOM 872 C C . LYS A 1 106 ? -3.017 -5.588 13.246 1.00 91.12 106 LYS A C 1
ATOM 874 O O . LYS A 1 106 ? -3.389 -4.916 14.203 1.00 91.12 106 LYS A O 1
ATOM 879 N N . PRO A 1 107 ? -3.216 -6.917 13.163 1.00 90.69 107 PRO A N 1
ATOM 880 C CA . PRO A 1 107 ? -3.788 -7.690 14.262 1.00 90.69 107 PRO A CA 1
ATOM 881 C C . PRO A 1 107 ? -3.042 -7.435 15.571 1.00 90.69 107 PRO A C 1
ATOM 883 O O . PRO A 1 107 ? -1.805 -7.455 15.601 1.00 90.69 107 PRO A O 1
ATOM 886 N N . PHE A 1 108 ? -3.795 -7.148 16.629 1.00 90.25 108 PHE A N 1
ATOM 887 C CA . PHE A 1 108 ? -3.257 -7.039 17.973 1.00 90.25 108 PHE A CA 1
ATOM 888 C C . PHE A 1 108 ? -3.393 -8.398 18.655 1.00 90.25 108 PHE A C 1
ATOM 890 O O . PHE A 1 108 ? -4.495 -8.926 18.771 1.00 90.25 108 PHE A O 1
ATOM 897 N N . TYR A 1 109 ? -2.268 -8.956 19.087 1.00 85.56 109 TYR A N 1
ATOM 898 C CA . TYR A 1 109 ? -2.247 -10.154 19.913 1.00 85.56 109 TYR A CA 1
ATOM 899 C C . TYR A 1 109 ? -2.012 -9.701 21.345 1.00 85.56 109 TYR A C 1
ATOM 901 O O . TYR A 1 109 ? -0.988 -9.073 21.630 1.00 85.56 109 TYR A O 1
ATOM 909 N N . GLU A 1 110 ? -2.977 -9.968 22.220 1.00 82.25 110 GLU A N 1
ATOM 910 C CA . GLU A 1 110 ? -2.770 -9.756 23.645 1.00 82.25 110 GLU A CA 1
ATOM 911 C C . GLU A 1 110 ? -1.630 -10.672 24.105 1.00 82.25 110 GLU A C 1
ATOM 913 O O . GLU A 1 110 ? -1.643 -11.867 23.792 1.00 82.25 110 GLU A O 1
ATOM 918 N N . PRO A 1 111 ? -0.602 -10.136 24.784 1.00 76.69 111 PRO A N 1
ATOM 919 C CA . PRO A 1 111 ? 0.383 -10.992 25.417 1.00 76.69 111 PRO A CA 1
ATOM 920 C C . PRO A 1 111 ? -0.353 -11.842 26.455 1.00 76.69 111 PRO A C 1
ATOM 922 O O . PRO A 1 111 ? -1.018 -11.298 27.333 1.00 76.69 111 PRO A O 1
ATOM 925 N N . PHE A 1 112 ? -0.259 -13.167 26.328 1.00 56.66 112 PHE A N 1
ATOM 926 C CA . PHE A 1 112 ? -0.743 -14.090 27.348 1.00 56.66 112 PHE A CA 1
ATOM 927 C C . PHE A 1 112 ? -0.074 -13.729 28.678 1.00 56.66 112 PHE A C 1
ATOM 929 O O . PHE A 1 112 ? 1.134 -13.898 28.845 1.00 56.66 112 PHE A O 1
ATOM 936 N N . CYS A 1 113 ? -0.855 -13.196 29.612 1.00 55.56 113 CYS A N 1
ATOM 937 C CA . CYS A 1 113 ? -0.445 -13.083 31.000 1.00 55.56 113 CYS A CA 1
ATOM 938 C C . CYS A 1 113 ? -0.788 -14.411 31.677 1.00 55.56 113 CYS A C 1
ATOM 940 O O . CYS A 1 113 ? -1.931 -14.619 32.080 1.00 55.56 113 CYS A O 1
ATOM 942 N N . ASP A 1 114 ? 0.189 -15.311 31.799 1.00 47.00 114 ASP A N 1
ATOM 943 C CA . ASP A 1 114 ? 0.058 -16.467 32.686 1.00 47.00 114 ASP A CA 1
ATOM 944 C C . ASP A 1 114 ? -0.082 -15.955 34.126 1.00 47.00 114 ASP A C 1
ATOM 946 O O . ASP A 1 114 ? 0.881 -15.518 34.759 1.00 47.00 114 ASP A O 1
ATOM 950 N N . ALA A 1 115 ? -1.304 -16.001 34.653 1.00 50.81 115 ALA A N 1
ATOM 951 C CA . ALA A 1 115 ? -1.672 -15.557 35.996 1.00 50.81 115 ALA A CA 1
ATOM 952 C C . ALA A 1 115 ? -1.161 -16.495 37.116 1.00 50.81 115 ALA A C 1
ATOM 954 O O . ALA A 1 115 ? -1.879 -16.782 38.070 1.00 50.81 115 ALA A O 1
ATOM 955 N N . ARG A 1 116 ? 0.082 -16.986 37.017 1.00 47.03 116 ARG A N 1
ATOM 956 C CA . ARG A 1 116 ? 0.762 -17.738 38.092 1.00 47.03 116 ARG A CA 1
ATOM 957 C C . ARG A 1 116 ? 1.903 -16.985 38.769 1.00 47.03 116 ARG A C 1
ATOM 959 O O . ARG A 1 116 ? 2.441 -17.484 39.750 1.00 47.03 116 ARG A O 1
ATOM 966 N N . CYS A 1 117 ? 2.247 -15.781 38.322 1.00 41.81 117 CYS A N 1
ATOM 967 C CA . CYS A 1 117 ? 3.229 -14.953 39.018 1.00 41.81 117 CYS A CA 1
ATOM 968 C C . CYS A 1 117 ? 2.574 -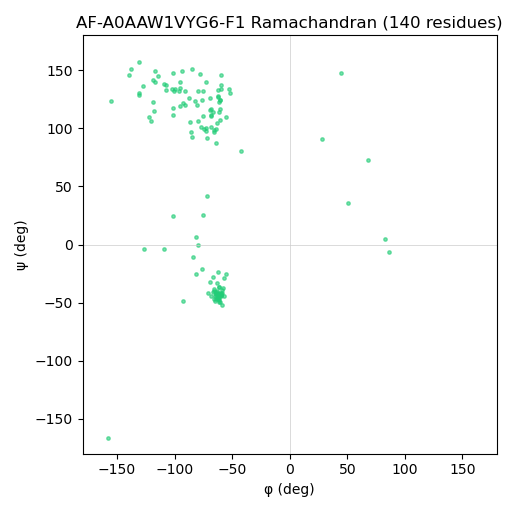13.638 39.436 1.00 41.81 117 CYS A C 1
ATOM 970 O O . CYS A 1 117 ? 2.261 -12.785 38.609 1.00 41.81 117 CYS A O 1
ATOM 972 N N . GLY A 1 118 ? 2.304 -13.523 40.736 1.00 44.59 118 GLY A N 1
ATOM 973 C CA . GLY A 1 118 ? 1.687 -12.351 41.336 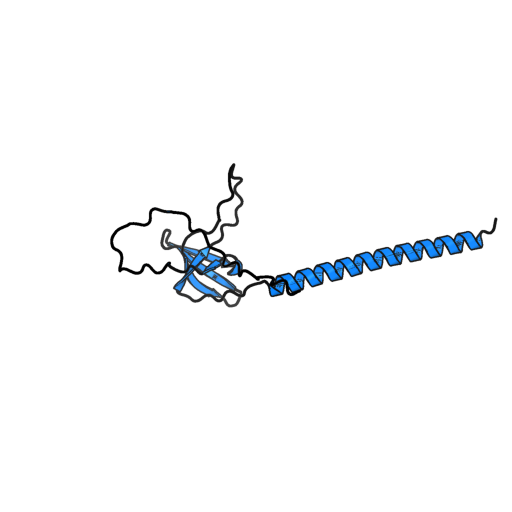1.00 44.59 118 GLY A CA 1
ATOM 974 C C . GLY A 1 118 ? 2.510 -11.078 41.137 1.00 44.59 118 GLY A C 1
ATOM 975 O O . GLY A 1 118 ? 3.736 -11.095 41.164 1.00 44.59 118 GLY A O 1
ATOM 976 N N . GLY A 1 119 ? 1.790 -9.967 40.981 1.00 46.53 119 GLY A N 1
ATOM 977 C CA . GLY A 1 119 ? 2.232 -8.646 41.417 1.00 46.53 119 GLY A CA 1
ATOM 978 C C . GLY A 1 119 ? 3.415 -8.021 40.681 1.00 46.53 119 GLY A C 1
ATOM 979 O O . GLY A 1 119 ? 4.469 -7.818 41.267 1.00 46.53 119 GLY A O 1
ATOM 980 N N . SER A 1 120 ? 3.213 -7.567 39.446 1.00 35.22 120 SER A N 1
ATOM 981 C CA . SER A 1 120 ? 3.778 -6.277 39.024 1.00 35.22 120 SER A CA 1
ATOM 982 C C . SER A 1 120 ? 2.952 -5.709 37.875 1.00 35.22 120 SER A C 1
ATOM 984 O O . SER A 1 120 ? 2.715 -6.355 36.857 1.00 35.22 120 SER A O 1
ATOM 986 N N . THR A 1 121 ? 2.448 -4.493 38.063 1.00 42.12 121 THR A N 1
ATOM 987 C CA . THR A 1 121 ? 1.802 -3.727 37.000 1.00 42.12 121 THR A CA 1
ATOM 988 C C . THR A 1 121 ? 2.838 -3.455 35.905 1.00 42.12 121 THR A C 1
ATOM 990 O O . THR A 1 121 ? 3.906 -2.914 36.209 1.00 42.12 121 THR A O 1
ATOM 993 N N . PRO A 1 122 ? 2.580 -3.782 34.624 1.00 42.31 122 PRO A N 1
ATOM 994 C CA . PRO A 1 122 ? 3.502 -3.407 33.568 1.00 42.31 122 PRO A CA 1
ATOM 995 C C . PRO A 1 122 ? 3.372 -1.900 33.362 1.00 42.31 122 PRO A C 1
ATOM 997 O O . PRO A 1 122 ? 2.432 -1.400 32.737 1.00 42.31 122 PRO A O 1
ATOM 1000 N N . SER A 1 123 ? 4.320 -1.158 33.929 1.00 37.66 123 SER A N 1
ATOM 1001 C CA . SER A 1 123 ? 4.539 0.235 33.586 1.00 37.66 123 SER A CA 1
ATOM 1002 C C . SER A 1 123 ? 4.693 0.340 32.069 1.00 37.66 123 SER A C 1
ATOM 1004 O O . SER A 1 123 ? 5.353 -0.467 31.416 1.00 37.66 123 SER A O 1
ATOM 1006 N N . ARG A 1 124 ? 3.996 1.330 31.518 1.00 44.84 124 ARG A N 1
ATOM 1007 C CA . ARG A 1 124 ? 3.852 1.721 30.112 1.00 44.84 124 ARG A CA 1
ATOM 1008 C C . ARG A 1 124 ? 5.183 1.674 29.341 1.00 44.84 124 ARG A C 1
ATOM 1010 O O . ARG A 1 124 ? 5.811 2.703 29.103 1.00 44.84 124 ARG A O 1
ATOM 1017 N N . THR A 1 125 ? 5.604 0.488 28.915 1.00 39.50 125 THR A N 1
ATOM 1018 C CA . THR A 1 125 ? 6.891 0.255 28.257 1.00 39.50 125 THR A CA 1
ATOM 1019 C C . THR A 1 125 ? 6.669 -0.363 26.884 1.00 39.50 125 THR A C 1
ATOM 1021 O O . THR A 1 125 ? 6.219 -1.486 26.717 1.00 39.50 125 THR A O 1
ATOM 1024 N N . SER A 1 126 ? 6.946 0.469 25.879 1.00 41.19 126 SER A N 1
ATOM 1025 C CA . SER A 1 126 ? 7.496 0.113 24.571 1.00 41.19 126 SER A CA 1
ATOM 1026 C C . SER A 1 126 ? 7.184 -1.303 24.062 1.00 41.19 126 SER A C 1
ATOM 1028 O O . SER A 1 126 ? 7.982 -2.219 24.238 1.00 41.19 126 SER A O 1
ATOM 1030 N N . PHE A 1 127 ? 6.082 -1.455 23.322 1.00 39.06 127 PHE A N 1
ATOM 1031 C CA . PHE A 1 127 ? 5.830 -2.642 22.502 1.00 39.06 127 PHE A CA 1
ATOM 1032 C C . PHE A 1 127 ? 6.888 -2.737 21.390 1.00 39.06 127 PHE A C 1
ATOM 1034 O O . PHE A 1 127 ? 6.726 -2.221 20.281 1.00 39.06 127 PHE A O 1
ATOM 1041 N N . HIS A 1 128 ? 8.01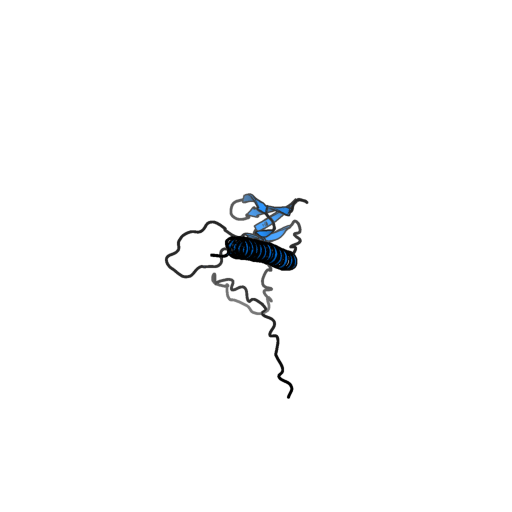2 -3.371 21.714 1.00 37.56 128 HIS A N 1
ATOM 1042 C CA . HIS A 1 128 ? 9.032 -3.780 20.766 1.00 37.56 128 HIS A CA 1
ATOM 1043 C C . HIS A 1 128 ? 8.517 -5.039 20.066 1.00 37.56 128 HIS A C 1
ATOM 1045 O O . HIS A 1 128 ? 8.525 -6.135 20.620 1.00 37.56 128 HIS A O 1
ATOM 1051 N N . CYS A 1 129 ? 8.015 -4.875 18.845 1.00 35.69 129 CYS A N 1
ATOM 1052 C CA . CYS A 1 129 ? 7.655 -5.992 17.985 1.00 35.69 129 CYS A CA 1
ATOM 1053 C C . CYS A 1 129 ? 8.948 -6.745 17.632 1.00 35.69 129 CYS A C 1
ATOM 1055 O O . CYS A 1 129 ? 9.679 -6.316 16.742 1.00 35.69 129 CYS A O 1
ATOM 1057 N N . LYS A 1 130 ? 9.266 -7.829 18.350 1.00 37.53 130 LYS A N 1
ATOM 1058 C CA . LYS A 1 130 ? 10.314 -8.771 17.937 1.00 37.53 130 LYS A CA 1
ATOM 1059 C C . LYS A 1 130 ? 9.893 -9.352 16.586 1.00 37.53 130 LYS A C 1
ATOM 1061 O O . LYS A 1 130 ? 8.936 -10.116 16.505 1.00 37.53 130 LYS A O 1
ATOM 1066 N N . LEU A 1 131 ? 10.568 -8.924 15.520 1.00 39.09 131 LEU A N 1
ATOM 1067 C CA . LEU A 1 131 ? 10.584 -9.668 14.270 1.00 39.09 131 LEU A CA 1
ATOM 1068 C C . LEU A 1 131 ? 11.202 -11.033 14.570 1.00 39.09 131 LEU A C 1
ATOM 1070 O O . LEU A 1 131 ? 12.320 -11.107 15.076 1.00 39.09 131 LEU A O 1
ATOM 1074 N N . ILE A 1 132 ? 10.481 -12.099 14.242 1.00 37.28 132 ILE A N 1
ATOM 1075 C CA . ILE A 1 132 ? 11.085 -13.412 14.044 1.00 37.28 132 ILE A CA 1
ATOM 1076 C C . ILE A 1 132 ? 11.859 -13.302 12.727 1.00 37.28 132 ILE A C 1
ATOM 1078 O O . ILE A 1 132 ? 11.295 -13.456 11.648 1.00 37.28 132 ILE A O 1
ATOM 1082 N N . LEU A 1 133 ? 13.138 -12.939 12.808 1.00 40.47 133 LEU A N 1
ATOM 1083 C CA . LEU A 1 133 ? 14.087 -13.189 11.730 1.00 40.47 133 LEU A CA 1
ATOM 1084 C C . LEU A 1 133 ? 14.489 -14.657 11.855 1.00 40.47 133 LEU A C 1
ATOM 1086 O O . LEU A 1 133 ? 15.193 -15.038 12.786 1.00 40.47 133 LEU A O 1
ATOM 1090 N N . GLY A 1 134 ? 13.974 -15.483 10.946 1.00 35.88 134 GLY A N 1
ATOM 1091 C CA . GLY A 1 134 ? 14.442 -16.848 10.765 1.00 35.88 134 GLY A CA 1
ATOM 1092 C C . GLY A 1 134 ? 15.909 -16.823 10.352 1.00 35.88 134 GLY A C 1
ATOM 1093 O O . GLY A 1 134 ? 16.259 -16.325 9.284 1.00 35.88 134 GLY A O 1
ATOM 1094 N N . THR A 1 135 ? 16.769 -17.336 11.221 1.00 37.88 135 THR A N 1
ATOM 1095 C CA . THR A 1 135 ? 18.188 -17.548 10.961 1.00 37.88 135 THR A CA 1
ATOM 1096 C C . THR A 1 135 ? 18.340 -18.619 9.878 1.00 37.88 135 THR A C 1
ATOM 1098 O O . THR A 1 135 ? 18.272 -19.812 10.170 1.00 37.88 135 THR A O 1
ATOM 1101 N N . VAL A 1 136 ? 18.551 -18.224 8.619 1.00 41.09 136 VAL A N 1
ATOM 1102 C CA . VAL A 1 136 ? 19.058 -19.151 7.596 1.00 41.09 136 VAL A CA 1
ATOM 1103 C C . VAL A 1 136 ? 20.539 -19.368 7.888 1.00 41.09 136 VAL A C 1
ATOM 1105 O O . VAL A 1 136 ? 21.393 -18.533 7.603 1.00 41.09 136 VAL A O 1
ATOM 1108 N N . ARG A 1 137 ? 20.828 -20.492 8.540 1.00 36.22 137 ARG A N 1
ATOM 1109 C CA . ARG A 1 137 ? 22.177 -20.981 8.819 1.00 36.22 137 ARG A CA 1
ATOM 1110 C C . ARG A 1 137 ? 22.773 -21.495 7.505 1.00 36.22 137 ARG A C 1
ATOM 1112 O O . ARG A 1 137 ? 22.494 -22.624 7.115 1.00 36.22 137 ARG A O 1
ATOM 1119 N N . LEU A 1 138 ? 23.580 -20.679 6.827 1.00 37.94 138 LEU A N 1
ATOM 1120 C CA . LEU A 1 138 ? 24.488 -21.158 5.782 1.00 37.94 138 LEU A CA 1
ATOM 1121 C C . LEU A 1 138 ? 25.503 -22.095 6.449 1.00 37.94 138 LEU A C 1
ATOM 1123 O O . LEU A 1 138 ? 26.433 -21.652 7.119 1.00 37.94 138 LEU A O 1
ATOM 1127 N N . ARG A 1 139 ? 25.271 -23.406 6.332 1.00 37.78 139 ARG A N 1
ATOM 1128 C CA . ARG A 1 139 ? 26.323 -24.403 6.520 1.00 37.78 139 ARG A CA 1
ATOM 1129 C C . ARG A 1 139 ? 27.187 -24.355 5.267 1.00 37.78 139 ARG A C 1
ATOM 1131 O O . ARG A 1 139 ? 26.729 -24.739 4.197 1.00 37.78 139 ARG A O 1
ATOM 1138 N N . THR A 1 140 ? 28.412 -23.875 5.410 1.00 42.09 140 THR A N 1
ATOM 1139 C CA . THR A 1 140 ? 29.506 -24.253 4.523 1.00 42.09 140 THR A CA 1
ATOM 1140 C C . THR A 1 140 ? 29.697 -25.766 4.634 1.00 42.09 140 THR A C 1
ATOM 1142 O O . THR A 1 140 ? 29.829 -26.304 5.735 1.00 42.09 140 THR A O 1
ATOM 1145 N N . LEU A 1 141 ? 29.641 -26.456 3.500 1.00 43.91 141 LEU A N 1
ATOM 1146 C CA . LEU A 1 141 ? 30.127 -27.820 3.347 1.00 43.91 141 LEU A CA 1
ATOM 1147 C C . LEU A 1 141 ? 31.251 -27.758 2.314 1.00 43.91 141 LEU A C 1
ATOM 1149 O O . LEU A 1 141 ? 30.985 -27.365 1.184 1.00 43.91 141 LEU A O 1
ATOM 1153 N N . ASN A 1 142 ? 32.448 -28.081 2.815 1.00 43.78 142 ASN A N 1
ATOM 1154 C CA . ASN A 1 142 ? 33.705 -28.493 2.180 1.00 43.78 142 ASN A CA 1
ATOM 1155 C C . ASN A 1 142 ? 34.067 -27.935 0.802 1.00 43.78 142 ASN A C 1
ATOM 1157 O O . ASN A 1 142 ? 33.452 -28.361 -0.197 1.00 43.78 142 ASN A O 1
#

Sequence (142 aa):
MNMDAAGEQRKLQLNELEEIHNDAYESSRIYKEKTKVFHDKMILRKTFVVGQKVLLFHSRLKLFPGKLRSRWVGPFVITNVYPHGAVEIHSEKTDKVFKVNGHRLKPFYEPFCDARCGGSTPSRTSFHCKLILGTVRLRTLN

Foldseek 3Di:
DPVVVVVVVVVVVVVVVVVVVVVVVVVVVVVVVVVVVVVVVPPDDDDDDAQFWKWFADPDDDDDPDDDDGRTDDTWGWHDADPVQWTWTADPVPRDIDIDHNSRIDGDDDPDDPPPDDDDDPDPDDPPPDDPPPDPDPDDDD

Radius of gyration: 28.04 Å; Cα contacts (8 Å, |Δi|>4): 108; chains: 1; boundin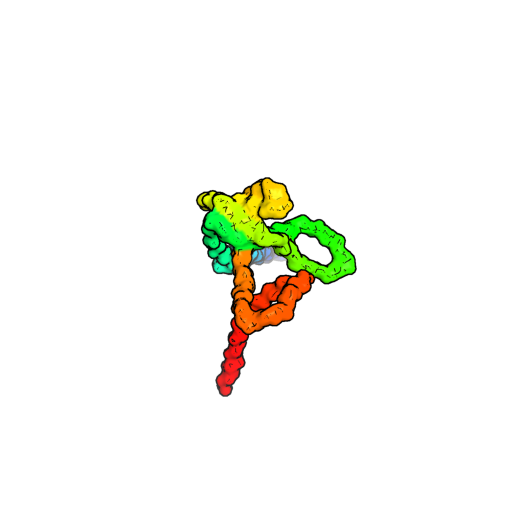g box: 54×45×93 Å

Nearest PDB structures (foldseek):
  7nzd-assembly1_AAA  TM=6.551E-01  e=3.190E-02  Homo sapiens
  7nzb-assembly3_FFF  TM=6.745E-01  e=2.490E-01  Homo sapiens
  2fpe-assembly1_B  TM=6.409E-01  e=2.214E-01  Rattus norvegicus
  8rpp-assembly2_C  TM=6.361E-01  e=2.641E-01  Homo sapiens
  6c4s-assembly1_B  TM=5.352E-01  e=1.751E-01  Homo sapiens

Mean predicted aligned error: 14.28 Å

Organism: Rubus argutus (NCBI:txid59490)

Secondary structure (DSSP, 8-state):
--HHHHHHHHHHHHHHHHHHHHHHHHHHHHHHHHHHHHHHHH-------TT-EEEEE-------SSPPPP-EEEEEEEEEE-TTSEEEEEETTTTEEEEEEGGGEEEPPPP---TTS------S------------------

pLDDT: mean 78.64, std 20.81, range [35.22, 97.75]